Protein 3ADY (pdb70)

Radius of gyration: 12.34 Å; Cα contacts (8 Å, |Δi|>4): 198; chains: 1; bounding box: 26×37×27 Å

Sequence (102 aa):
ATIKLASKDNTLTIPNAYNLQARASVDWSGPIEELTARIAKAAHFRFRVLGKSPSVPVLISISTKDESLAEILRDIDYQAGKKASIHVYPNSQVVELRYAKI

Foldseek 3Di:
DDKAWVVDDCCQQQPDAVLQQTKIFDFDKFALLVVLCVLLVSSVAAEDEADDQDPDGQMDGDGGGIDGNSVVQVRSQVSCPLQWHWGADRPNRHIYIYGNDD

Secondary structure (DSSP, 8-state):
---EE-----TTTS---GGGG-EEEEEEEEEHHHHHHHHHHHTT-EEEEES---SS--EEEEEEEEEEHHHHHHHHHHHHGGGEEEEEETTTTEEEEEE---

CATH classification: 3.55.50.60

InterPro domains:
  IPR031817 DotD protein [PF16816] (36-158)
  IPR038140 DotD superfamily [G3DSA:3.55.50.60] (37-163)

Solvent-accessible surface area: 5923 Å² total; per-residue (Å²): 25,52,13,122,85,113,149,61,97,7,84,150,47,0,33,122,13,182,37,0,120,43,104,0,35,2,127,43,74,12,55,2,58,79,0,0,34,93,0,0,153,30,2,141,12,150,60,115,48,60,62,135,51,18,108,106,83,8,119,6,60,7,96,34,189,78,51,12,0,9,81,2,0,54,66,0,2,106,79,3,25,200,100,0,32,0,36,4,83,53,150,63,71,5,0,3,0,93,16,42,63,212

B-factor: mean 41.78, std 19.13, range [12.12, 86.86]

Organism: Legionella pneumophila subsp. pneumophila (strain Philadelphia 1 / ATCC 33152 / DSM 7513) (NCBI:txid272624)

Nearest PDB structures (foldseek):
  3ady-assembly1_A  TM=1.010E+00  e=6.174E-24  Legionella pneumophila subsp. pneumophila str. Philadelphia 1
  6x62-assembly1_Bd  TM=9.488E-01  e=1.251E-17  Legionella pneumophila
  6x62-assembly1_ED  TM=9.290E-01  e=2.987E-17  Legionella pneumophila
  7muq-assembly1_KD  TM=9.388E-01  e=1.819E-16  Legionella pneumophila
  7muq-assembly1_Md  TM=8.660E-01  e=3.108E-16  Legionella pneumophila

Structure (mmCIF, N/CA/C/O backbone):
data_3ADY
#
_entry.id   3ADY
#
_cell.length_a   103.860
_cell.length_b   103.860
_cell.length_c   103.860
_cell.angle_alpha   90.00
_cell.angle_beta   90.00
_cell.angle_gamma   90.00
#
_symmetry.space_group_name_H-M   'I 2 3'
#
loop_
_entity.id
_entity.type
_entity.pdbx_description
1 polymer DotD
2 water water
#
loop_
_atom_site.group_PDB
_atom_site.id
_atom_site.type_symbol
_atom_site.label_atom_id
_atom_site.label_alt_id
_atom_site.label_comp_id
_atom_site.label_asym_id
_atom_site.label_entity_id
_atom_site.label_seq_id
_atom_site.pdbx_PDB_ins_code
_atom_site.Cartn_x
_atom_site.Cartn_y
_atom_site.Cartn_z
_atom_site.occupancy
_atom_site.B_iso_or_equiv
_atom_site.auth_seq_id
_atom_site.auth_comp_id
_atom_site.auth_asym_id
_atom_site.auth_atom_id
_atom_site.pdbx_PDB_model_num
ATOM 1 N N . ALA A 1 22 ? 7.301 48.802 10.799 1.00 81.38 37 ALA A N 1
ATOM 2 C CA . ALA A 1 22 ? 7.533 49.918 11.757 1.00 81.04 37 ALA A CA 1
ATOM 3 C C . ALA A 1 22 ? 7.410 51.260 11.040 1.00 81.14 37 ALA A C 1
ATOM 4 O O . ALA A 1 22 ? 7.212 51.300 9.829 1.00 81.91 37 ALA A O 1
ATOM 6 N N . THR A 1 23 ? 7.533 52.359 11.782 1.00 80.25 38 THR A N 1
ATOM 7 C CA . THR A 1 23 ? 7.422 53.697 11.196 1.00 79.61 38 THR A CA 1
ATOM 8 C C . THR A 1 23 ? 8.273 54.727 11.930 1.00 78.90 38 THR A C 1
ATOM 9 O O . THR A 1 23 ? 8.215 54.828 13.156 1.00 78.85 38 THR A O 1
ATOM 13 N N . ILE A 1 24 ? 9.052 55.494 11.172 1.00 77.84 39 ILE A N 1
ATOM 14 C CA . ILE A 1 24 ? 9.922 56.522 11.734 1.00 77.05 39 ILE A CA 1
ATOM 15 C C . ILE A 1 24 ? 9.720 57.848 10.991 1.00 76.74 39 ILE A C 1
ATOM 16 O O . ILE A 1 24 ? 9.392 57.862 9.804 1.00 76.66 39 ILE A O 1
ATOM 21 N N . LYS A 1 25 ? 9.906 58.960 11.694 1.00 76.06 40 LYS A N 1
ATOM 22 C CA . LYS A 1 25 ? 9.750 60.281 11.097 1.00 75.86 40 LYS A CA 1
ATOM 23 C C . LYS A 1 25 ? 11.094 60.969 10.849 1.00 75.30 40 LYS A C 1
ATOM 24 O O . LYS A 1 25 ? 11.624 61.632 11.734 1.00 74.03 40 LYS A O 1
ATOM 30 N N . LEU A 1 26 ? 11.640 60.803 9.647 1.00 75.48 41 LEU A N 1
ATOM 31 C CA . LEU A 1 26 ? 12.911 61.427 9.305 1.00 76.08 41 LEU A CA 1
ATOM 32 C C . LEU A 1 26 ? 12.839 62.949 9.439 1.00 76.62 41 LEU A C 1
ATOM 33 O O . LEU A 1 26 ? 11.842 63.565 9.063 1.00 76.31 41 LEU A O 1
ATOM 38 N N . ALA A 1 27 ? 13.901 63.546 9.976 1.00 77.52 42 ALA A N 1
ATOM 39 C CA . ALA A 1 27 ? 13.955 64.989 10.162 1.00 78.57 42 ALA A CA 1
ATOM 40 C C . ALA A 1 27 ? 14.745 65.668 9.049 1.00 79.24 42 ALA A C 1
ATOM 41 O O . ALA A 1 27 ? 15.185 64.960 8.116 1.00 79.77 42 ALA A O 1
ATOM 43 N N . SER A 1 51 ? 24.910 45.401 27.847 1.00 76.17 66 SER A N 1
ATOM 44 C CA . SER A 1 51 ? 26.337 45.683 28.179 1.00 75.68 66 SER A CA 1
ATOM 45 C C . SER A 1 51 ? 27.254 45.250 27.040 1.00 75.07 66 SER A C 1
ATOM 46 O O . SER A 1 51 ? 28.391 45.715 26.936 1.00 75.41 66 SER A O 1
ATOM 49 N N . LYS A 1 52 ? 26.755 44.357 26.191 1.00 73.71 67 LYS A N 1
ATOM 50 C CA . LYS A 1 52 ? 27.527 43.860 25.056 1.00 72.05 67 LYS A CA 1
ATOM 51 C C . LYS A 1 52 ? 28.030 45.018 24.200 1.00 71.69 67 LYS A C 1
ATOM 52 O O . LYS A 1 52 ? 27.253 45.877 23.780 1.00 72.06 67 LYS A O 1
ATOM 58 N N . ASP A 1 53 ? 29.334 45.038 23.948 1.00 70.67 68 ASP A N 1
ATOM 59 C CA . ASP A 1 53 ? 29.937 46.095 23.147 1.00 69.56 68 ASP A CA 1
ATOM 60 C C . ASP A 1 53 ? 29.617 45.942 21.664 1.00 68.07 68 ASP A C 1
ATOM 61 O O . ASP A 1 53 ? 29.819 44.877 21.081 1.00 66.93 68 ASP A O 1
ATOM 66 N N . ASN A 1 54 ? 29.118 47.017 21.062 1.00 66.79 69 ASN A N 1
ATOM 67 C CA . ASN A 1 54 ? 28.773 47.010 19.646 1.00 65.77 69 ASN A CA 1
ATOM 68 C C . ASN A 1 54 ? 29.559 48.060 18.867 1.00 64.78 69 ASN A C 1
ATOM 69 O O . ASN A 1 54 ? 29.100 48.551 17.835 1.00 64.47 69 ASN A O 1
ATOM 74 N N . THR A 1 55 ? 30.744 48.401 19.365 1.00 63.20 70 THR A N 1
ATOM 75 C CA . THR A 1 55 ? 31.588 49.390 18.705 1.00 61.64 70 THR A CA 1
ATOM 76 C C . THR A 1 55 ? 32.014 48.917 17.319 1.00 59.51 70 THR A C 1
ATOM 77 O O . THR A 1 55 ? 31.970 49.682 16.357 1.00 59.61 70 THR A O 1
ATOM 81 N N . LEU A 1 56 ? 32.421 47.654 17.221 1.00 56.70 71 LEU A N 1
ATOM 82 C CA . LEU A 1 56 ? 32.847 47.084 15.947 1.00 54.39 71 LEU A CA 1
ATOM 83 C C . LEU A 1 56 ? 31.685 46.461 15.179 1.00 51.92 71 LEU A C 1
ATOM 84 O O . LEU A 1 56 ? 31.705 46.406 13.949 1.00 51.34 71 LEU A O 1
ATOM 89 N N . THR A 1 57 ? 30.675 45.986 15.902 1.00 49.04 72 THR A N 1
ATOM 90 C CA . THR A 1 57 ? 29.523 45.370 15.256 1.00 46.60 72 THR A CA 1
ATOM 91 C C . THR A 1 57 ? 28.617 46.420 14.620 1.00 43.98 72 THR A C 1
ATOM 92 O O . THR A 1 57 ? 28.069 46.203 13.541 1.00 42.29 72 THR A O 1
ATOM 96 N N . ILE A 1 58 ? 28.461 47.558 15.290 1.00 42.18 73 ILE A N 1
ATOM 97 C CA . ILE A 1 58 ? 27.626 48.635 14.772 1.00 40.26 73 ILE A CA 1
ATOM 98 C C . ILE A 1 58 ? 28.405 49.944 14.711 1.00 40.25 73 ILE A C 1
ATOM 99 O O . ILE A 1 58 ? 28.179 50.853 15.511 1.00 41.15 73 ILE A O 1
ATOM 104 N N . PRO A 1 59 ? 29.347 50.052 13.765 1.00 38.89 74 PRO A N 1
ATOM 105 C CA . PRO A 1 59 ? 30.135 51.279 13.636 1.00 39.02 74 PRO A CA 1
ATOM 106 C C . PRO A 1 59 ? 29.285 52.380 13.008 1.00 39.10 74 PRO A C 1
ATOM 107 O O . PRO A 1 59 ? 28.182 52.121 12.521 1.00 36.74 74 PRO A O 1
ATOM 111 N N . ASN A 1 60 ? 29.791 53.607 13.031 1.00 39.63 75 ASN A N 1
ATOM 112 C CA . ASN A 1 60 ? 29.065 54.719 12.437 1.00 39.58 75 ASN A CA 1
ATOM 113 C C . ASN A 1 60 ? 29.117 54.631 10.910 1.00 36.20 75 ASN A C 1
ATOM 114 O O . ASN A 1 60 ? 30.072 54.109 10.335 1.00 37.92 75 ASN A O 1
ATOM 119 N N . ALA A 1 61 ? 28.071 55.135 10.267 1.00 31.06 76 ALA A N 1
ATOM 120 C CA . ALA A 1 61 ? 27.947 55.127 8.812 1.00 24.29 76 ALA A CA 1
ATOM 121 C C . ALA A 1 61 ? 27.207 56.408 8.455 1.00 22.77 76 ALA A C 1
ATOM 122 O O . ALA A 1 61 ? 26.244 56.778 9.129 1.00 19.08 76 ALA A O 1
ATOM 124 N N . TYR A 1 62 ? 27.638 57.081 7.395 1.00 19.79 77 TYR A N 1
ATOM 125 C CA . TYR A 1 62 ? 27.016 58.348 7.025 1.00 19.49 77 TYR A CA 1
ATOM 126 C C . TYR A 1 62 ? 25.491 58.384 6.992 1.00 18.51 77 TYR A C 1
ATOM 127 O O . TYR A 1 62 ? 24.877 59.254 7.615 1.00 19.61 77 TYR A O 1
ATOM 136 N N . ASN A 1 63 ? 24.875 57.453 6.272 1.00 17.56 78 ASN A N 1
ATOM 137 C CA . ASN A 1 63 ? 23.416 57.444 6.163 1.00 18.81 78 ASN A CA 1
ATOM 138 C C . ASN A 1 63 ? 22.702 57.235 7.504 1.00 20.11 78 ASN A C 1
ATOM 139 O O . ASN A 1 63 ? 21.542 57.630 7.655 1.00 19.79 78 ASN A O 1
ATOM 144 N N . LEU A 1 64 ? 23.388 56.628 8.470 1.00 18.91 79 LEU A N 1
ATOM 145 C CA . LEU A 1 64 ? 22.798 56.383 9.787 1.00 20.44 79 LEU A CA 1
ATOM 146 C C . LEU A 1 64 ? 22.885 57.589 10.711 1.00 22.15 79 LEU A C 1
ATOM 147 O O . LEU A 1 64 ? 22.415 57.551 11.848 1.00 20.91 79 LEU A O 1
ATOM 152 N N . GLN A 1 65 ? 23.496 58.658 10.219 1.00 22.26 80 GLN A N 1
ATOM 153 C CA . GLN A 1 65 ? 23.631 59.880 10.992 1.00 22.32 80 GLN A CA 1
ATOM 154 C C . GLN A 1 65 ? 22.314 60.651 10.923 1.00 22.90 80 GLN A C 1
ATOM 155 O O . GLN A 1 65 ? 22.037 61.513 11.761 1.00 23.86 80 GLN A O 1
ATOM 161 N N . ALA A 1 66 ? 21.494 60.324 9.930 1.00 21.64 81 ALA A N 1
ATOM 162 C CA . ALA A 1 66 ? 20.202 60.978 9.754 1.00 22.49 81 ALA A CA 1
ATOM 163 C C . ALA A 1 66 ? 19.422 60.905 11.063 1.00 25.05 81 ALA A C 1
ATOM 164 O O . ALA A 1 66 ? 19.471 59.893 11.763 1.00 23.70 81 ALA A O 1
ATOM 166 N N . ARG A 1 67 ? 18.703 61.976 11.383 1.00 25.38 82 ARG A N 1
ATOM 167 C CA . ARG A 1 67 ? 17.932 62.060 12.626 1.00 26.55 82 ARG A CA 1
ATOM 168 C C . ARG A 1 67 ? 16.482 61.663 12.401 1.00 24.32 82 ARG A C 1
ATOM 169 O O . ARG A 1 67 ? 15.941 61.864 11.316 1.00 23.14 82 ARG A O 1
ATOM 177 N N . ALA A 1 68 ? 15.842 61.106 13.428 1.00 23.08 83 ALA A N 1
ATOM 178 C CA . ALA A 1 68 ? 14.450 60.704 13.283 1.00 22.73 83 ALA A CA 1
ATOM 179 C C . ALA A 1 68 ? 13.675 60.710 14.597 1.00 22.90 83 ALA A C 1
ATOM 180 O O . ALA A 1 68 ? 14.257 60.673 15.680 1.00 20.58 83 ALA A O 1
ATOM 182 N N . SER A 1 69 ? 12.354 60.768 14.477 1.00 22.84 84 SER A N 1
ATOM 183 C CA . SER A 1 69 ? 11.462 60.734 15.628 1.00 24.09 84 SER A CA 1
ATOM 184 C C . SER A 1 69 ? 10.804 59.361 15.543 1.00 23.66 84 SER A C 1
ATOM 185 O O . SER A 1 69 ? 10.296 58.983 14.485 1.00 22.82 84 SER A O 1
ATOM 188 N N . VAL A 1 70 ? 10.831 58.612 16.640 1.00 22.62 85 VAL A N 1
ATOM 189 C CA . VAL A 1 70 ? 10.241 57.273 16.669 1.00 22.46 85 VAL A CA 1
ATOM 190 C C . VAL A 1 70 ? 9.478 57.049 17.977 1.00 21.36 85 VAL A C 1
ATOM 191 O O . VAL A 1 70 ? 9.999 57.317 19.058 1.00 22.06 85 VAL A O 1
ATOM 195 N N . ASP A 1 71 ? 8.251 56.548 17.864 1.00 19.85 86 ASP A N 1
ATOM 196 C CA . ASP A 1 71 ? 7.400 56.255 19.021 1.00 18.16 86 ASP A CA 1
ATOM 197 C C . ASP A 1 71 ? 6.754 54.933 18.641 1.00 18.28 86 ASP A C 1
ATOM 19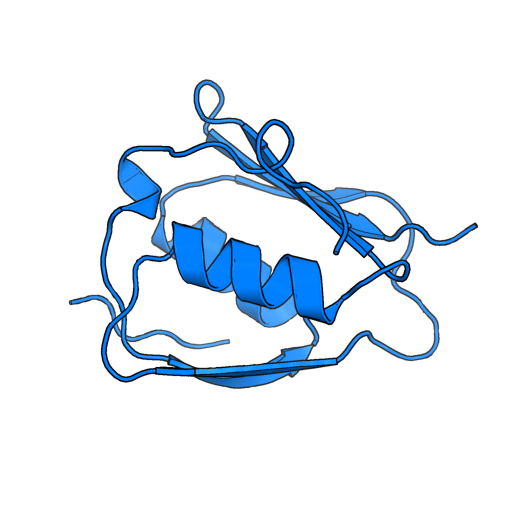8 O O . ASP A 1 71 ? 5.696 54.902 18.016 1.00 18.01 86 ASP A O 1
ATOM 203 N N . TRP A 1 72 ? 7.384 53.836 19.037 1.00 19.73 87 TRP A N 1
ATOM 204 C CA . TRP A 1 72 ? 6.899 52.534 18.611 1.00 22.39 87 TRP A CA 1
ATOM 205 C C . TRP A 1 72 ? 7.495 51.406 19.443 1.00 22.56 87 TRP A C 1
ATOM 206 O O . TRP A 1 72 ? 8.607 51.515 19.958 1.00 22.07 87 TRP A O 1
ATOM 217 N N . SER A 1 73 ? 6.742 50.322 19.580 1.00 23.88 88 SER A N 1
ATOM 218 C CA . SER A 1 73 ? 7.223 49.157 20.306 1.00 26.08 88 SER A CA 1
ATOM 219 C C . SER A 1 73 ? 6.704 47.953 19.529 1.00 28.10 88 SER A C 1
ATOM 220 O O . SER A 1 73 ? 5.663 48.036 18.869 1.00 27.96 88 SER A O 1
ATOM 223 N N . GLY A 1 74 ? 7.442 46.850 19.579 1.00 28.39 89 GLY A N 1
ATOM 224 C CA . GLY A 1 74 ? 7.033 45.663 18.853 1.00 30.58 89 GLY A CA 1
ATOM 225 C C . GLY A 1 74 ? 8.227 44.849 18.382 1.00 30.26 89 GLY A C 1
ATOM 226 O O . GLY A 1 74 ? 9.335 45.041 18.881 1.00 31.14 89 GLY A O 1
ATOM 227 N N . PRO A 1 75 ? 8.030 43.934 17.420 1.00 31.46 90 PRO A N 1
ATOM 228 C CA . PRO A 1 75 ? 9.080 43.068 16.863 1.00 31.28 90 PRO A CA 1
ATOM 229 C C . PRO A 1 75 ? 10.339 43.825 16.436 1.00 29.57 90 PRO A C 1
ATOM 230 O O . PRO A 1 75 ? 10.267 44.763 15.646 1.00 29.14 90 PRO A O 1
ATOM 234 N N . ILE A 1 76 ? 11.484 43.399 16.960 1.00 30.76 91 ILE A N 1
ATOM 235 C CA . ILE A 1 76 ? 12.768 44.027 16.656 1.00 31.93 91 ILE A CA 1
ATOM 236 C C . ILE A 1 76 ? 13.075 44.025 15.164 1.00 32.29 91 ILE A C 1
ATOM 237 O O . ILE A 1 76 ? 13.640 44.979 14.628 1.00 31.74 91 ILE A O 1
ATOM 242 N N . GLU A 1 77 ? 12.693 42.943 14.499 1.00 31.83 92 GLU A N 1
ATOM 243 C CA . GLU A 1 77 ? 12.927 42.785 13.072 1.00 31.82 92 GLU A CA 1
ATOM 244 C C . GLU A 1 77 ? 12.156 43.823 12.258 1.00 31.05 92 GLU A C 1
ATOM 245 O O . GLU A 1 77 ? 12.628 44.302 11.228 1.00 29.05 92 GLU A O 1
ATOM 251 N N . GLU A 1 78 ? 10.973 44.190 12.735 1.00 29.32 93 GLU A N 1
ATOM 252 C CA . GLU A 1 78 ? 10.147 45.164 12.033 1.00 27.75 93 GLU A CA 1
ATOM 253 C C . GLU A 1 78 ? 10.764 46.570 12.012 1.00 24.93 93 GLU A C 1
ATOM 254 O O . GLU A 1 78 ? 10.858 47.204 10.962 1.00 24.53 93 GLU A O 1
ATOM 260 N N . LEU A 1 79 ? 11.174 47.060 13.174 1.00 24.66 94 LEU A N 1
ATOM 261 C CA . LEU A 1 79 ? 11.758 48.394 13.252 1.00 24.37 94 LEU A CA 1
ATOM 262 C C . LEU A 1 79 ? 13.130 48.430 12.591 1.00 23.41 94 LEU A C 1
ATOM 263 O O . LEU A 1 79 ? 13.458 49.369 11.864 1.00 23.65 94 LEU A O 1
ATOM 268 N N . THR A 1 80 ? 13.928 47.401 12.845 1.00 23.63 95 THR A N 1
ATOM 269 C CA . THR A 1 80 ? 15.267 47.326 12.277 1.00 22.49 95 THR A CA 1
ATOM 270 C C . THR A 1 80 ? 15.211 47.379 10.757 1.00 22.24 95 THR A C 1
ATOM 271 O O . THR A 1 80 ? 15.979 48.107 10.136 1.00 22.30 95 THR A O 1
ATOM 275 N N . ALA A 1 81 ? 14.291 46.628 10.158 1.00 21.73 96 ALA A N 1
ATOM 276 C CA . ALA A 1 81 ? 14.154 46.623 8.708 1.00 21.30 96 ALA A CA 1
ATOM 277 C C . ALA A 1 81 ? 13.712 47.993 8.197 1.00 23.59 96 ALA A C 1
ATOM 278 O O . ALA A 1 81 ? 14.095 48.416 7.105 1.00 20.86 96 ALA A O 1
ATOM 280 N N . ARG A 1 82 ? 12.897 48.685 8.986 1.00 21.55 97 ARG A N 1
ATOM 281 C CA . ARG A 1 82 ? 12.424 50.006 8.597 1.00 21.84 97 ARG A CA 1
ATOM 282 C C . ARG A 1 82 ? 13.569 51.018 8.640 1.00 20.50 97 ARG A C 1
ATOM 283 O O . ARG A 1 82 ? 13.695 51.860 7.756 1.00 17.28 97 ARG A O 1
ATOM 291 N N . ILE A 1 83 ? 14.398 50.934 9.676 1.00 19.21 98 ILE A N 1
ATOM 292 C CA . ILE A 1 83 ? 15.535 51.839 9.806 1.00 19.09 98 ILE A CA 1
ATOM 293 C C . ILE A 1 83 ? 16.487 51.610 8.629 1.00 18.67 98 ILE A C 1
ATOM 294 O O . ILE A 1 83 ? 16.906 52.561 7.965 1.00 19.70 98 ILE A O 1
ATOM 299 N N . ALA A 1 84 ? 16.809 50.347 8.350 1.00 18.32 99 ALA A N 1
ATOM 300 C CA . ALA A 1 84 ? 17.711 50.033 7.237 1.00 19.67 99 ALA A CA 1
ATOM 301 C C . ALA A 1 84 ? 17.194 50.604 5.919 1.00 20.54 99 ALA A C 1
ATOM 302 O O . ALA A 1 84 ? 17.940 51.243 5.173 1.00 20.42 99 ALA A O 1
ATOM 304 N N . LYS A 1 85 ? 15.916 50.381 5.629 1.00 22.84 100 LYS A N 1
ATOM 305 C CA . LYS A 1 85 ? 15.322 50.890 4.393 1.00 25.01 100 LYS A CA 1
ATOM 306 C C . LYS A 1 85 ? 15.428 52.414 4.337 1.00 25.04 100 LYS A C 1
ATOM 307 O O . LYS A 1 85 ? 15.769 52.993 3.304 1.00 25.82 100 LYS A O 1
ATOM 313 N N . ALA A 1 86 ? 15.144 53.058 5.463 1.00 25.78 101 ALA A N 1
ATOM 314 C CA . ALA A 1 86 ? 15.194 54.511 5.550 1.00 25.45 101 ALA A CA 1
ATOM 315 C C . ALA A 1 86 ? 16.601 55.059 5.310 1.00 25.77 101 ALA A C 1
ATOM 316 O O . ALA A 1 86 ? 16.764 56.162 4.787 1.00 26.01 101 ALA A O 1
ATOM 318 N N . ALA A 1 87 ? 17.612 54.286 5.700 1.00 23.45 102 ALA A N 1
ATOM 319 C CA . ALA A 1 87 ? 19.006 54.696 5.545 1.00 20.81 102 ALA A CA 1
ATOM 320 C C . ALA A 1 87 ? 19.651 54.196 4.254 1.00 20.20 102 ALA A C 1
ATOM 321 O O . ALA A 1 87 ? 20.861 54.339 4.069 1.00 19.45 102 ALA A O 1
ATOM 323 N N . HIS A 1 88 ? 18.849 53.607 3.377 1.00 20.62 103 HIS A N 1
ATOM 324 C CA . HIS A 1 88 ? 19.333 53.087 2.102 1.00 24.51 103 HIS A CA 1
ATOM 325 C C . HIS A 1 88 ? 20.329 51.941 2.295 1.00 25.62 103 HIS A C 1
ATOM 326 O O . HIS A 1 88 ? 21.296 51.819 1.548 1.00 25.05 103 HIS A O 1
ATOM 333 N N . PHE A 1 89 ? 20.092 51.112 3.308 1.00 21.97 104 PHE A N 1
ATOM 334 C CA . PHE A 1 89 ? 20.948 49.956 3.577 1.00 23.53 104 PHE A CA 1
ATOM 335 C C . PHE A 1 89 ? 20.168 48.673 3.314 1.00 24.52 104 PHE A C 1
ATOM 336 O O . PHE A 1 89 ? 18.952 48.624 3.513 1.00 24.26 104 PHE A O 1
ATOM 344 N N . ARG A 1 90 ? 20.872 47.639 2.873 1.00 26.15 105 ARG A N 1
ATOM 345 C CA . ARG A 1 90 ? 20.246 46.350 2.646 1.00 28.94 105 ARG A CA 1
ATOM 346 C C . ARG A 1 90 ? 20.013 45.769 4.031 1.00 30.18 105 ARG A C 1
ATOM 347 O O . ARG A 1 90 ? 20.745 46.085 4.975 1.00 31.32 105 ARG A O 1
ATOM 355 N N . PHE A 1 91 ? 18.993 44.932 4.161 1.00 29.09 106 PHE A N 1
ATOM 356 C CA . PHE A 1 91 ? 18.698 44.305 5.437 1.00 30.63 106 PHE A CA 1
ATOM 357 C C . PHE A 1 91 ? 18.583 42.806 5.240 1.00 32.61 106 PHE A C 1
ATOM 358 O O . PHE A 1 91 ? 17.989 42.338 4.270 1.00 33.17 106 PHE A O 1
ATOM 366 N N . ARG A 1 92 ? 19.163 42.055 6.160 1.00 35.25 107 ARG A N 1
ATOM 367 C CA . ARG A 1 92 ? 19.091 40.611 6.076 1.00 38.72 107 ARG A CA 1
ATOM 368 C C . ARG A 1 92 ? 19.170 40.041 7.472 1.00 39.61 107 ARG A C 1
ATOM 369 O O . ARG A 1 92 ? 19.877 40.563 8.333 1.00 39.85 107 ARG A O 1
ATOM 377 N N . VAL A 1 93 ? 18.416 38.975 7.697 1.00 41.92 108 VAL A N 1
ATOM 378 C CA . VAL A 1 93 ? 18.394 38.329 8.993 1.00 43.09 108 VAL A CA 1
ATOM 379 C C . VAL A 1 93 ? 19.160 37.018 8.927 1.00 45.31 108 VAL A C 1
ATOM 380 O O . VAL A 1 93 ? 19.010 36.248 7.980 1.00 45.03 108 VAL A O 1
ATOM 384 N N . LEU A 1 94 ? 19.995 36.784 9.931 1.00 47.05 109 LEU A N 1
ATOM 385 C CA . LEU A 1 94 ? 20.763 35.556 10.006 1.00 50.93 109 LEU A CA 1
ATOM 386 C C . LEU A 1 94 ? 20.265 34.799 11.227 1.00 52.62 109 LEU A C 1
ATOM 387 O O . LEU A 1 94 ? 20.047 35.386 12.289 1.00 53.42 109 LEU A O 1
ATOM 392 N N . GLY A 1 95 ? 20.082 33.495 11.069 1.00 54.18 110 GLY A N 1
ATOM 393 C CA . GLY A 1 95 ? 19.580 32.693 12.164 1.00 55.33 110 GLY A CA 1
ATOM 394 C C . GLY A 1 95 ? 18.100 32.488 11.930 1.00 56.90 110 GLY A C 1
ATOM 395 O O . GLY A 1 95 ? 17.591 32.795 10.852 1.00 57.02 110 GLY A O 1
ATOM 396 N N . LYS A 1 96 ? 17.401 31.981 12.936 1.00 58.18 111 LYS A N 1
ATOM 397 C CA . LYS A 1 96 ? 15.975 31.734 12.810 1.00 59.75 111 LYS A CA 1
ATOM 398 C C . LYS A 1 96 ? 15.227 32.547 13.861 1.00 60.21 111 LYS A C 1
ATOM 399 O O . LYS A 1 96 ? 15.588 32.536 15.037 1.00 59.92 111 LYS A O 1
ATOM 405 N N . SER A 1 97 ? 14.195 33.265 13.428 1.00 60.72 112 SER A N 1
ATOM 406 C CA . SER A 1 97 ? 13.397 34.076 14.340 1.00 61.61 112 SER A CA 1
ATOM 407 C C . SER A 1 97 ? 12.897 33.197 15.484 1.00 61.56 112 SER A C 1
ATOM 408 O O . SER A 1 97 ? 12.293 32.150 15.253 1.00 62.49 112 SER A O 1
ATOM 411 N N . PRO A 1 98 ? 13.133 33.620 16.736 1.00 61.06 113 PRO A N 1
ATOM 412 C CA . PRO A 1 98 ? 12.712 32.867 17.922 1.00 60.14 113 PRO A CA 1
ATOM 413 C C . PRO A 1 98 ? 11.215 32.589 17.974 1.00 59.39 113 PRO A C 1
ATOM 414 O O . PRO A 1 98 ? 10.425 33.250 17.297 1.00 59.65 113 PRO A O 1
ATOM 418 N N . SER A 1 99 ? 10.837 31.595 18.774 1.00 58.56 114 SER A N 1
ATOM 419 C CA . SER A 1 99 ? 9.437 31.231 18.943 1.00 57.52 114 SER A CA 1
ATOM 420 C C . SER A 1 99 ? 8.726 32.471 19.468 1.00 56.55 114 SER A C 1
ATOM 421 O O . SER A 1 99 ? 7.759 32.950 18.875 1.00 56.08 114 SER A O 1
ATOM 424 N N . VAL A 1 100 ? 9.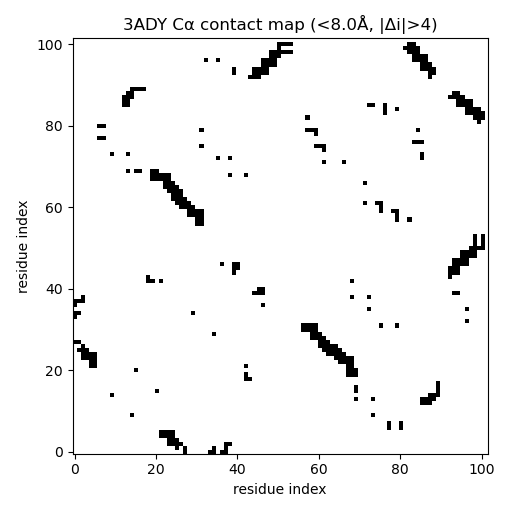214 32.982 20.593 1.00 55.06 115 VAL A N 1
ATOM 425 C CA . VAL A 1 100 ? 8.655 34.187 21.184 1.00 53.11 115 VAL A CA 1
ATOM 426 C C . VAL A 1 100 ? 9.494 35.346 20.650 1.00 51.07 115 VAL A C 1
ATOM 427 O O . VAL A 1 100 ? 10.671 35.484 20.982 1.00 50.12 115 VAL A O 1
ATOM 431 N N . PRO A 1 101 ? 8.899 36.179 19.785 1.00 49.35 116 PRO A N 1
ATOM 432 C CA . PRO A 1 101 ? 9.593 37.327 19.193 1.00 47.71 116 PRO A CA 1
ATOM 433 C C . PRO A 1 101 ? 10.270 38.227 20.216 1.00 45.12 116 PRO A C 1
ATOM 434 O O . PRO A 1 101 ? 9.796 38.367 21.342 1.00 44.96 116 PRO A O 1
ATOM 438 N N . VAL A 1 102 ? 11.390 38.824 19.818 1.00 41.82 117 VAL A N 1
ATOM 439 C CA . VAL A 1 102 ? 12.121 39.739 20.684 1.00 38.16 117 VAL A CA 1
ATOM 440 C C . VAL A 1 102 ? 11.466 41.105 20.498 1.00 35.85 117 VAL A C 1
ATOM 441 O O . VAL A 1 102 ? 11.494 41.665 19.401 1.00 32.87 117 VAL A O 1
ATOM 445 N N . LEU A 1 103 ? 10.865 41.635 21.558 1.00 32.09 118 LEU A N 1
ATOM 446 C CA . LEU A 1 103 ? 10.198 42.927 21.463 1.00 29.23 118 LEU A CA 1
ATOM 447 C C . LEU A 1 103 ? 11.057 44.042 22.032 1.00 25.90 118 LEU A C 1
ATOM 448 O O . LEU A 1 103 ? 11.769 43.857 23.016 1.00 25.19 118 LEU A O 1
ATOM 453 N N . ILE A 1 104 ? 10.990 45.206 21.397 1.00 25.55 119 ILE 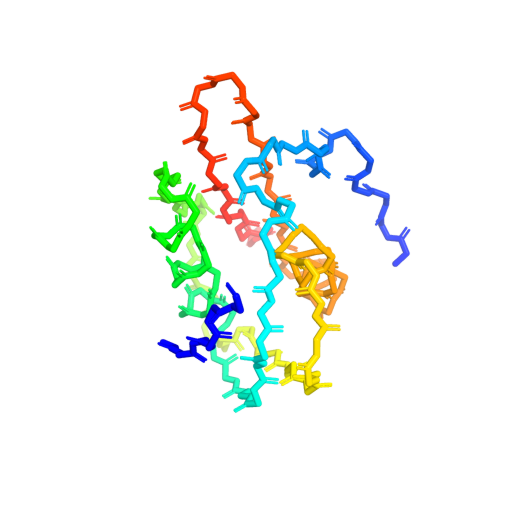A N 1
ATOM 454 C CA . ILE A 1 104 ? 11.759 46.359 21.836 1.00 22.26 119 ILE A CA 1
ATOM 455 C C . ILE A 1 104 ? 10.861 47.593 21.818 1.00 21.57 119 ILE A C 1
ATOM 456 O O . ILE A 1 104 ? 9.770 47.565 21.250 1.00 20.92 119 ILE A O 1
ATOM 461 N N . SER A 1 105 ? 11.312 48.675 22.440 1.00 20.81 120 SER A N 1
ATOM 462 C CA . SER A 1 105 ? 10.506 49.889 22.478 1.00 21.94 120 SER A CA 1
ATOM 463 C C . SER A 1 105 ? 11.397 51.099 22.310 1.00 19.36 120 SER A C 1
ATOM 464 O O . SER A 1 105 ? 12.424 51.209 22.976 1.00 24.26 120 SER A O 1
ATOM 467 N N . ILE A 1 106 ? 11.013 51.995 21.409 1.00 20.32 121 ILE A N 1
ATOM 468 C CA . ILE A 1 106 ? 11.791 53.210 21.170 1.00 18.93 121 ILE A CA 1
ATOM 469 C C . ILE A 1 106 ? 10.869 54.419 21.278 1.00 20.05 121 ILE A C 1
ATOM 470 O O . ILE A 1 106 ? 9.838 54.493 20.603 1.00 22.67 121 ILE A O 1
ATOM 475 N N . SER A 1 107 ? 11.249 55.358 22.134 1.00 19.05 122 SER A N 1
ATOM 476 C CA . SER A 1 107 ? 10.485 56.577 22.345 1.00 21.87 122 SER A CA 1
ATOM 477 C C . SER A 1 107 ? 11.456 57.748 22.298 1.00 21.77 122 SER A C 1
ATOM 478 O O . SER A 1 107 ? 12.139 58.018 23.278 1.00 21.90 122 SER A O 1
ATOM 481 N N . THR A 1 108 ? 11.529 58.424 21.157 1.00 23.63 123 THR A N 1
ATOM 482 C CA . THR A 1 108 ? 12.419 59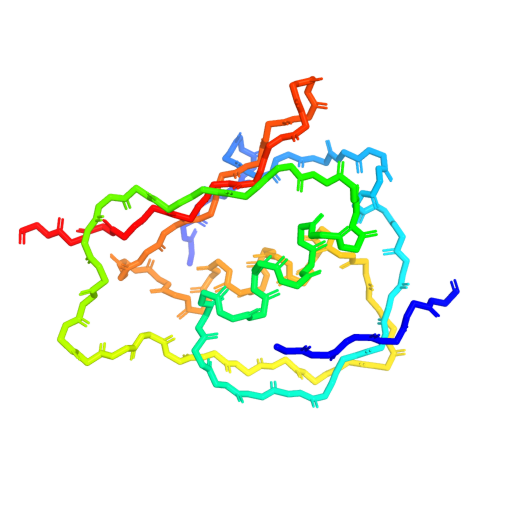.574 21.014 1.00 24.02 123 THR A CA 1
ATOM 483 C C . THR A 1 108 ? 11.850 60.562 20.015 1.00 22.78 123 THR A C 1
ATOM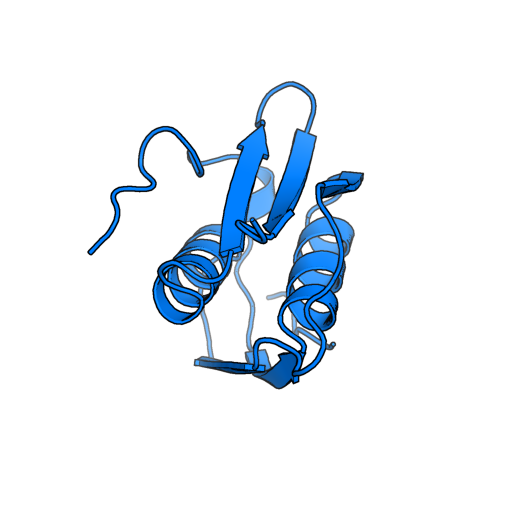 484 O O . THR A 1 108 ? 11.254 60.173 19.011 1.00 22.95 123 THR A O 1
ATOM 488 N N . LYS A 1 109 ? 12.024 61.846 20.303 1.00 23.60 124 LYS A N 1
ATOM 489 C CA . LYS A 1 109 ? 11.537 62.901 19.429 1.00 25.17 124 LYS A CA 1
ATOM 490 C C . LYS A 1 109 ? 12.638 63.270 18.442 1.00 25.30 124 LYS A C 1
ATOM 491 O O . LYS A 1 109 ? 12.375 63.896 17.418 1.00 26.50 124 LYS A O 1
ATOM 497 N N . ASP A 1 110 ? 13.867 62.863 18.747 1.00 27.24 125 ASP A N 1
ATOM 498 C CA . ASP A 1 110 ? 15.005 63.181 17.890 1.00 29.15 125 ASP A CA 1
ATOM 499 C C . ASP A 1 110 ? 16.246 62.367 18.251 1.00 27.70 125 ASP A C 1
ATOM 500 O O . ASP A 1 110 ? 16.842 62.565 19.306 1.00 28.00 125 ASP A O 1
ATOM 505 N N . GLU A 1 111 ? 16.630 61.447 17.369 1.00 25.32 126 GLU A N 1
ATOM 506 C CA . GLU A 1 111 ? 17.809 60.608 17.592 1.00 25.40 126 GLU A CA 1
ATOM 507 C C . GLU A 1 111 ? 18.339 60.131 16.246 1.00 22.27 126 GLU A C 1
ATOM 508 O O . GLU A 1 111 ? 17.585 60.053 15.286 1.00 21.52 126 GLU A O 1
ATOM 514 N N . SER A 1 112 ? 19.629 59.816 16.172 1.00 21.29 127 SER A N 1
ATOM 515 C CA . SER A 1 112 ? 20.197 59.341 14.914 1.00 21.87 127 SER A CA 1
ATOM 516 C C . SER A 1 112 ? 19.802 57.883 14.736 1.00 21.17 127 SER A C 1
ATOM 517 O O . SER A 1 112 ? 19.604 57.163 15.719 1.00 20.57 127 SER A O 1
ATOM 520 N N . LEU A 1 113 ? 19.682 57.446 13.489 1.00 18.19 128 LEU A N 1
ATOM 521 C CA . LEU A 1 113 ? 19.322 56.062 13.224 1.00 19.37 128 LEU A CA 1
ATOM 522 C C . LEU A 1 113 ? 20.367 55.137 13.852 1.00 20.36 128 LEU A C 1
ATOM 523 O O . LEU A 1 113 ? 20.047 54.046 14.315 1.00 20.28 128 LEU A O 1
ATOM 528 N N . ALA A 1 114 ? 21.619 55.581 13.861 1.00 19.51 129 ALA A N 1
ATOM 529 C CA . ALA A 1 114 ? 22.712 54.802 14.438 1.00 21.37 129 ALA A CA 1
ATOM 530 C C . ALA A 1 114 ? 22.496 54.553 15.936 1.00 21.60 129 ALA A C 1
ATOM 531 O O . ALA A 1 114 ? 22.685 53.437 16.427 1.00 21.14 129 ALA A O 1
ATOM 533 N N . GLU A 1 115 ? 22.113 55.597 16.661 1.00 23.19 130 GLU A N 1
ATOM 534 C CA . GLU A 1 115 ? 21.883 55.469 18.095 1.00 25.58 130 GLU A CA 1
ATOM 535 C C . GLU A 1 115 ? 20.620 54.661 18.387 1.00 24.83 130 GLU A C 1
ATOM 536 O O . GLU A 1 115 ? 20.538 53.984 19.409 1.00 24.77 130 GLU A O 1
ATOM 542 N N . ILE A 1 116 ? 19.632 54.738 17.498 1.00 22.56 131 ILE A N 1
ATOM 543 C CA . ILE A 1 116 ? 18.406 53.972 17.694 1.00 21.44 131 ILE A CA 1
ATOM 544 C C . ILE A 1 116 ? 18.747 52.489 17.527 1.00 22.64 131 ILE A C 1
ATOM 545 O O . ILE A 1 116 ? 18.289 51.641 18.303 1.00 22.47 131 ILE A O 1
ATOM 550 N N . LEU A 1 117 ? 19.571 52.178 16.528 1.00 19.87 132 LEU A N 1
ATOM 551 C CA . LEU A 1 117 ? 19.977 50.795 16.283 1.00 19.69 132 LEU A CA 1
ATOM 552 C C . LEU A 1 117 ? 20.759 50.238 17.460 1.00 19.47 132 LEU A C 1
ATOM 553 O O . LEU A 1 117 ? 20.620 49.064 17.807 1.00 21.18 132 LEU A O 1
ATOM 558 N N . ARG A 1 118 ? 21.596 51.070 18.066 1.00 22.11 133 ARG A N 1
ATOM 559 C CA . ARG A 1 118 ? 22.379 50.626 19.213 1.00 25.00 133 ARG A CA 1
ATOM 560 C C . ARG A 1 118 ? 21.467 50.393 20.412 1.00 27.40 133 ARG A C 1
ATOM 561 O O . ARG A 1 118 ? 21.683 49.464 21.191 1.00 27.63 133 ARG A O 1
ATOM 569 N N . ASP A 1 119 ? 20.451 51.242 20.548 1.00 27.93 134 ASP A N 1
ATOM 570 C CA . ASP A 1 119 ? 19.475 51.131 21.637 1.00 29.08 134 ASP A CA 1
ATOM 571 C C . ASP A 1 119 ? 18.763 49.782 21.465 1.00 29.82 134 ASP A C 1
ATOM 572 O O . ASP A 1 119 ? 18.682 48.983 22.398 1.00 30.66 134 ASP A O 1
ATOM 577 N N . ILE A 1 120 ? 18.264 49.541 20.257 1.00 29.44 135 ILE A N 1
ATOM 578 C CA . ILE A 1 120 ? 17.575 48.301 19.913 1.00 31.91 135 ILE A CA 1
ATOM 579 C C . ILE A 1 120 ? 18.462 47.083 20.166 1.00 33.82 135 ILE A C 1
ATOM 580 O O . ILE A 1 120 ? 18.010 46.071 20.712 1.00 33.10 135 ILE A O 1
ATOM 585 N N . ASP A 1 121 ? 19.721 47.186 19.750 1.00 33.42 136 ASP A N 1
ATOM 586 C C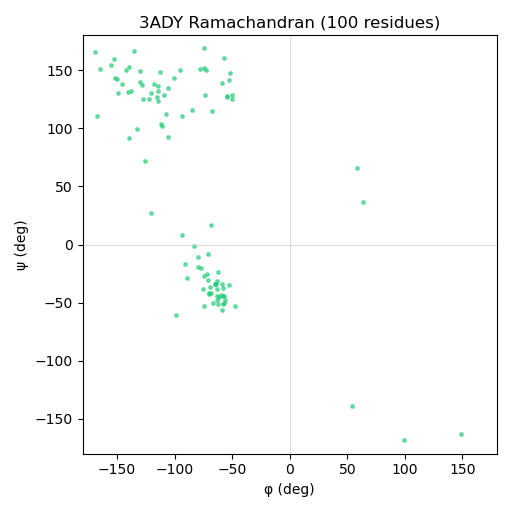A . ASP A 1 121 ? 20.687 46.105 19.913 1.00 35.71 136 ASP A CA 1
ATOM 587 C C . ASP A 1 121 ? 20.817 45.738 21.388 1.00 37.46 136 ASP A C 1
ATOM 588 O O . ASP A 1 121 ? 20.702 44.570 21.758 1.00 39.37 136 ASP A O 1
ATOM 593 N N . TYR A 1 122 ? 21.052 46.738 22.227 1.00 39.53 137 TYR A N 1
ATOM 594 C CA . TYR A 1 122 ? 21.181 46.509 23.658 1.00 42.41 137 TYR A CA 1
ATOM 595 C C . TYR A 1 122 ? 19.930 45.824 24.204 1.00 42.83 137 TYR A C 1
ATOM 596 O O . TYR A 1 122 ? 20.022 44.803 24.888 1.00 42.44 137 TYR A O 1
ATOM 605 N N . GLN A 1 123 ? 18.764 46.380 23.885 1.00 41.40 138 GLN A N 1
ATOM 606 C CA . GLN A 1 123 ? 17.496 45.820 24.344 1.00 41.62 138 GLN A CA 1
ATOM 607 C C . GLN A 1 123 ? 17.340 44.341 24.014 1.00 43.15 138 GLN A C 1
ATOM 608 O O . GLN A 1 123 ? 16.741 43.590 24.784 1.00 44.84 138 GLN A O 1
ATOM 614 N N . ALA A 1 124 ? 17.870 43.923 22.869 1.00 44.05 139 ALA A N 1
ATOM 615 C CA . ALA A 1 124 ? 17.766 42.527 22.459 1.00 44.77 139 ALA A CA 1
ATOM 616 C C . ALA A 1 124 ? 18.655 41.632 23.318 1.00 45.48 139 ALA A C 1
ATOM 617 O O . ALA A 1 124 ? 18.390 40.439 23.469 1.00 45.80 139 ALA A O 1
ATOM 619 N N . GLY A 1 125 ? 19.707 42.214 23.881 1.00 45.94 140 GLY A N 1
ATOM 620 C CA . GLY A 1 125 ? 20.615 41.448 24.713 1.00 47.12 140 GLY A CA 1
ATOM 621 C C . GLY A 1 125 ? 21.160 40.207 24.029 1.00 48.37 140 GLY A C 1
ATOM 622 O O . GLY A 1 125 ? 21.493 40.223 22.841 1.00 47.46 140 GLY A O 1
ATOM 623 N N . LYS A 1 126 ? 21.239 39.119 24.785 1.00 48.02 141 LYS A N 1
ATOM 624 C CA . LYS A 1 126 ? 21.757 37.851 24.284 1.00 48.18 141 LYS A CA 1
ATOM 625 C C . LYS A 1 126 ? 20.822 37.172 23.286 1.00 47.71 141 LYS A C 1
ATOM 626 O O . LYS A 1 126 ? 21.190 36.175 22.662 1.00 47.97 141 LYS A O 1
ATOM 632 N N . LYS A 1 127 ? 19.617 37.711 23.133 1.00 45.87 142 LYS A N 1
ATOM 633 C CA . LYS A 1 127 ? 18.637 37.130 22.224 1.00 45.09 142 LYS A CA 1
ATOM 634 C C . LYS A 1 127 ? 18.936 37.389 20.750 1.00 45.55 142 LYS A C 1
ATOM 635 O O . LYS A 1 127 ? 18.549 36.605 19.881 1.00 45.97 142 LYS A O 1
ATOM 641 N N . ALA A 1 128 ? 19.623 38.488 20.463 1.00 43.88 143 ALA A N 1
ATOM 642 C CA . ALA A 1 128 ? 19.954 38.817 19.080 1.00 42.16 143 ALA A CA 1
ATOM 643 C C . ALA A 1 128 ? 20.950 39.956 19.020 1.00 40.36 143 ALA A C 1
ATOM 644 O O . ALA A 1 128 ? 21.176 40.648 20.010 1.00 39.08 143 ALA A O 1
ATOM 646 N N . SER A 1 129 ? 21.550 40.143 17.850 1.00 39.50 144 S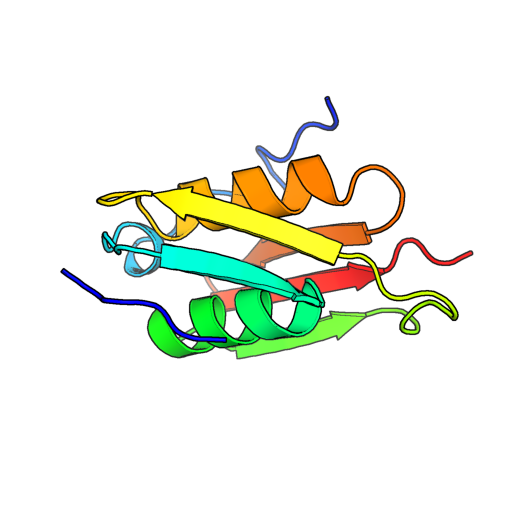ER A N 1
ATOM 647 C CA . SER A 1 129 ? 22.526 41.206 17.667 1.00 37.53 144 SER A CA 1
ATOM 648 C C . SER A 1 129 ? 22.375 41.883 16.319 1.00 33.53 144 SER A C 1
ATOM 649 O O . SER A 1 129 ? 21.897 41.282 15.353 1.00 31.68 144 SER A O 1
ATOM 652 N N . ILE A 1 130 ? 22.781 43.144 16.267 1.00 32.57 145 ILE A N 1
ATOM 653 C CA . ILE A 1 130 ? 22.716 43.910 15.034 1.00 31.50 145 ILE A CA 1
ATOM 654 C C . ILE A 1 130 ? 24.129 44.240 14.572 1.00 30.88 145 ILE A C 1
ATOM 655 O O . ILE A 1 130 ? 24.967 44.682 15.359 1.00 30.08 145 ILE A O 1
ATOM 660 N N . HIS A 1 131 ? 24.390 43.994 13.295 1.00 28.38 146 HIS A N 1
ATOM 661 C CA . HIS A 1 131 ? 25.687 44.294 12.714 1.00 29.98 146 HIS A CA 1
ATOM 662 C C . HIS A 1 131 ? 25.455 45.324 11.619 1.00 26.14 146 HIS A C 1
ATOM 663 O O . HIS A 1 131 ? 24.488 45.221 10.870 1.00 28.58 146 HIS A O 1
ATOM 670 N N . VAL A 1 132 ? 26.330 46.316 11.545 1.00 24.30 147 VAL A N 1
ATOM 671 C CA . VAL A 1 132 ? 26.243 47.343 10.515 1.00 23.71 147 VAL A CA 1
ATOM 672 C C . VAL A 1 132 ? 27.550 47.355 9.720 1.00 21.68 147 VAL A C 1
ATOM 673 O O . VAL A 1 132 ? 28.634 47.481 10.291 1.00 20.96 147 VAL A O 1
ATOM 677 N N . TYR A 1 133 ? 27.428 47.220 8.404 1.00 18.61 148 TYR A N 1
ATOM 678 C CA . TYR A 1 133 ? 28.574 47.206 7.493 1.00 18.72 148 TYR A CA 1
ATOM 679 C C . TYR A 1 133 ? 28.499 48.493 6.679 1.00 18.45 148 TYR A C 1
ATOM 680 O O . TYR A 1 133 ? 27.713 48.598 5.735 1.00 19.30 148 TYR A O 1
ATOM 689 N N . PRO A 1 134 ? 29.318 49.488 7.033 1.00 19.30 149 PRO A N 1
ATOM 690 C CA . PRO A 1 134 ? 29.331 50.781 6.340 1.00 19.83 149 PRO A CA 1
ATOM 691 C C . PRO A 1 134 ? 29.752 50.841 4.875 1.00 20.56 149 PRO A C 1
ATOM 692 O O . PRO A 1 134 ? 29.212 51.660 4.118 1.00 20.03 149 PRO A O 1
ATOM 696 N N . ASN A 1 135 ? 30.697 49.997 4.463 1.00 18.42 150 ASN A N 1
ATOM 697 C CA . ASN A 1 135 ? 31.145 50.022 3.071 1.00 21.69 150 ASN A CA 1
ATOM 698 C C . ASN A 1 135 ? 30.121 49.405 2.122 1.00 21.05 150 ASN A C 1
ATOM 699 O O . ASN A 1 135 ? 29.725 50.026 1.134 1.00 23.21 150 ASN A O 1
ATOM 704 N N . SER A 1 136 ? 29.695 48.184 2.416 1.00 19.12 151 SER A N 1
ATOM 705 C CA . SER A 1 136 ? 28.722 47.514 1.567 1.00 20.56 151 SER A CA 1
ATOM 706 C C . SER A 1 136 ? 27.309 48.025 1.861 1.00 22.20 151 SER A C 1
ATOM 707 O O . SER A 1 136 ? 26.370 47.747 1.115 1.00 23.14 151 SER A O 1
ATOM 710 N N . GLN A 1 137 ? 27.179 48.782 2.950 1.00 17.82 152 GLN A N 1
ATOM 711 C CA . GLN A 1 137 ? 25.908 49.352 3.374 1.00 19.44 152 GLN A CA 1
ATOM 712 C C . GLN A 1 137 ? 24.858 48.275 3.605 1.00 19.60 152 GLN A C 1
ATOM 713 O O . GLN A 1 137 ? 23.849 48.183 2.902 1.00 20.66 152 GLN A O 1
ATOM 719 N N . VAL A 1 138 ? 25.122 47.458 4.619 1.00 20.99 153 VAL A N 1
ATOM 720 C CA . VAL A 1 138 ? 24.233 46.371 5.004 1.00 21.13 153 VAL A CA 1
ATOM 721 C C . VAL A 1 138 ? 23.967 46.442 6.507 1.00 21.14 153 VAL A C 1
ATOM 722 O O . VAL A 1 138 ? 24.866 46.757 7.283 1.00 20.95 153 VAL A O 1
ATOM 726 N N . VAL A 1 139 ? 22.722 46.185 6.904 1.00 22.90 154 VAL A N 1
ATOM 727 C CA . VAL A 1 139 ? 22.348 46.147 8.316 1.00 23.38 154 VAL A CA 1
ATOM 728 C C . VAL A 1 139 ? 21.963 44.693 8.541 1.00 25.08 154 VAL A C 1
ATOM 729 O O . VAL A 1 139 ? 21.089 4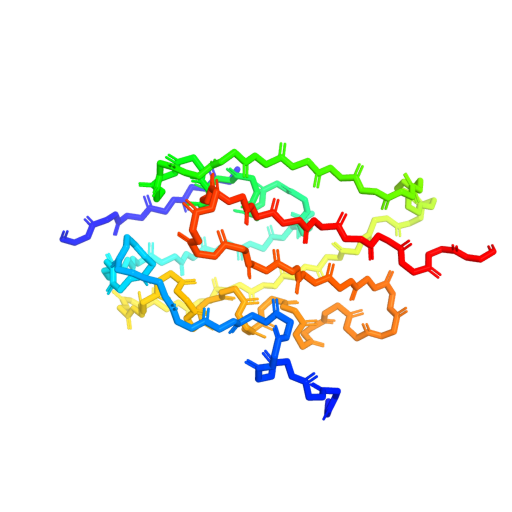4.158 7.859 1.00 26.12 154 VAL A O 1
ATOM 733 N N . GLU A 1 140 ? 22.624 44.059 9.498 1.00 26.34 155 GLU A N 1
ATOM 734 C CA . GLU A 1 140 ? 22.395 42.652 9.767 1.00 28.65 155 GLU A CA 1
ATOM 735 C C . GLU A 1 140 ? 21.805 42.376 11.140 1.00 28.24 155 GLU A C 1
ATOM 736 O O . GLU A 1 140 ? 22.336 42.818 12.155 1.00 29.96 155 GLU A O 1
ATOM 742 N N . LEU A 1 141 ? 20.702 41.634 11.156 1.00 31.85 156 LEU A N 1
ATOM 743 C CA . LEU A 1 141 ? 20.040 41.259 12.402 1.00 35.19 156 LEU A CA 1
ATOM 744 C C . LEU A 1 141 ? 20.350 39.773 12.571 1.00 36.99 156 LEU A C 1
ATOM 745 O O . LEU A 1 141 ? 19.889 38.944 11.786 1.00 36.57 156 LEU A O 1
ATOM 750 N N . ARG A 1 142 ? 21.140 39.450 13.587 1.00 39.09 157 ARG A N 1
ATOM 751 C CA . ARG A 1 142 ? 21.545 38.072 13.832 1.00 43.39 157 ARG A CA 1
ATOM 752 C C . ARG A 1 142 ? 20.955 37.472 15.098 1.00 44.93 157 ARG A C 1
ATOM 753 O O . ARG A 1 142 ? 21.406 37.764 16.209 1.00 44.51 157 ARG A O 1
ATOM 761 N N . TYR A 1 143 ? 19.949 36.624 14.924 1.00 48.03 158 TYR A N 1
ATOM 762 C CA . TYR A 1 143 ? 19.318 35.972 16.061 1.00 51.12 158 TYR A CA 1
ATOM 763 C C . TYR A 1 143 ? 20.330 35.005 16.668 1.00 53.72 158 TYR A C 1
ATOM 764 O O . TYR A 1 143 ? 20.739 34.033 16.026 1.00 53.97 158 TYR A O 1
ATOM 773 N N . ALA A 1 144 ? 20.744 35.283 17.900 1.00 56.94 159 ALA A N 1
ATOM 774 C CA . ALA A 1 144 ? 21.715 34.440 18.587 1.00 59.80 159 ALA A CA 1
ATOM 775 C C . ALA A 1 144 ? 21.103 33.083 18.920 1.00 61.98 159 ALA A C 1
ATOM 776 O O . ALA A 1 144 ? 21.623 32.342 19.755 1.00 63.17 159 ALA A O 1
ATOM 778 N N . LYS A 1 145 ? 19.996 32.763 18.259 1.00 64.43 160 LYS A N 1
ATOM 779 C CA . LYS A 1 145 ? 19.314 31.499 18.488 1.00 66.14 160 LYS A CA 1
ATOM 780 C C . LYS A 1 145 ? 20.310 30.351 18.406 1.00 68.20 160 LYS A C 1
ATOM 781 O O . LYS A 1 145 ? 21.066 30.250 17.440 1.00 69.17 160 LYS A O 1
ATOM 787 N N . ILE A 1 146 ? 20.322 29.497 19.424 1.00 68.68 161 ILE A N 1
ATOM 788 C CA . ILE A 1 146 ? 21.230 28.363 19.429 1.00 70.48 161 ILE A CA 1
ATOM 789 C C . ILE A 1 146 ? 20.426 27.071 19.508 1.00 73.13 161 ILE A C 1
ATOM 790 O O . ILE A 1 146 ? 19.186 27.163 19.626 1.00 72.96 161 ILE A O 1
#